Protein AF-A0A951DZV2-F1 (afdb_monomer_lite)

Radius of gyration: 22.65 Å; chains: 1; bounding box: 37×32×67 Å

Structure (mmCIF, N/CA/C/O backbone):
data_AF-A0A951DZV2-F1
#
_entry.id   AF-A0A951DZV2-F1
#
loop_
_atom_site.group_PDB
_atom_site.id
_atom_site.type_symbol
_atom_site.label_atom_id
_atom_site.label_alt_id
_atom_site.label_comp_id
_atom_site.label_asym_id
_atom_site.label_entity_id
_atom_site.label_seq_id
_atom_site.pdbx_PDB_ins_code
_atom_site.Cartn_x
_atom_site.Cartn_y
_atom_site.Cartn_z
_atom_site.occupancy
_atom_site.B_iso_or_equiv
_atom_site.auth_seq_id
_atom_site.auth_comp_id
_atom_site.auth_asym_id
_atom_site.auth_atom_id
_atom_site.pdbx_PDB_model_num
ATOM 1 N N . MET A 1 1 ? 22.681 14.777 -49.575 1.00 65.38 1 MET A N 1
ATOM 2 C CA . MET A 1 1 ? 21.662 13.904 -48.933 1.00 65.38 1 MET A CA 1
ATOM 3 C C . MET A 1 1 ? 22.240 12.850 -47.978 1.00 65.38 1 MET A C 1
ATOM 5 O O . MET A 1 1 ? 21.599 12.579 -46.972 1.00 65.38 1 MET A O 1
ATOM 9 N N . ARG A 1 2 ? 23.420 12.251 -48.235 1.00 76.19 2 ARG A N 1
ATOM 10 C CA . ARG A 1 2 ? 24.050 11.274 -47.311 1.00 76.19 2 ARG A CA 1
ATOM 11 C C . ARG A 1 2 ? 24.469 11.879 -45.963 1.00 76.19 2 ARG A C 1
ATOM 13 O O . ARG A 1 2 ? 24.196 11.279 -44.936 1.00 76.19 2 ARG A O 1
ATOM 20 N N . SER A 1 3 ? 25.053 13.077 -45.966 1.00 76.00 3 SER A N 1
ATOM 21 C CA . SER A 1 3 ? 25.460 13.798 -44.749 1.00 76.00 3 SER A CA 1
ATOM 22 C C . SER A 1 3 ? 24.283 14.121 -43.822 1.00 76.00 3 SER A C 1
ATOM 24 O O . SER A 1 3 ? 24.369 13.890 -42.623 1.00 76.00 3 SER A O 1
ATOM 26 N N . LEU A 1 4 ? 23.151 14.559 -44.383 1.00 84.19 4 LEU A N 1
ATOM 27 C CA . LEU A 1 4 ? 21.938 14.865 -43.618 1.00 84.19 4 LEU A CA 1
ATOM 28 C C . LEU A 1 4 ? 21.363 13.627 -42.904 1.00 84.19 4 LEU A C 1
ATOM 30 O O . LEU A 1 4 ? 20.908 13.728 -41.771 1.00 84.19 4 LEU A O 1
ATOM 34 N N . ARG A 1 5 ? 21.435 12.444 -43.534 1.00 81.12 5 ARG A N 1
ATOM 35 C CA . ARG A 1 5 ? 21.007 11.176 -42.916 1.00 81.12 5 ARG A CA 1
ATOM 36 C C . ARG A 1 5 ? 21.903 10.766 -41.750 1.00 81.12 5 ARG A C 1
ATOM 38 O O . ARG A 1 5 ? 21.392 10.303 -40.741 1.00 81.12 5 ARG A O 1
ATOM 45 N N . ILE A 1 6 ? 23.217 10.954 -41.877 1.00 87.81 6 ILE A N 1
ATOM 46 C CA . ILE A 1 6 ? 24.174 10.622 -40.811 1.00 87.81 6 ILE A CA 1
ATOM 47 C C . ILE A 1 6 ? 23.943 11.521 -39.591 1.00 87.81 6 ILE A C 1
ATOM 49 O O . ILE A 1 6 ? 23.894 11.024 -38.471 1.00 87.81 6 ILE A O 1
ATOM 53 N N . ILE A 1 7 ? 23.721 12.821 -39.812 1.00 88.31 7 ILE A N 1
ATOM 54 C CA . ILE A 1 7 ? 23.414 13.771 -38.733 1.00 88.31 7 ILE A CA 1
ATOM 55 C C . ILE A 1 7 ? 22.097 13.400 -38.039 1.00 88.31 7 ILE A C 1
ATOM 57 O O . ILE A 1 7 ? 22.044 13.364 -36.813 1.00 88.31 7 ILE A O 1
ATOM 61 N N . ALA A 1 8 ? 21.054 13.063 -38.803 1.00 86.12 8 ALA A N 1
ATOM 62 C CA . ALA A 1 8 ? 19.761 12.675 -38.239 1.00 86.12 8 ALA A CA 1
ATOM 63 C C . ALA A 1 8 ? 19.839 11.393 -37.386 1.00 86.12 8 ALA A C 1
ATOM 65 O O . ALA A 1 8 ? 19.242 11.331 -36.315 1.00 86.12 8 ALA A O 1
ATOM 66 N N . ILE A 1 9 ? 20.606 10.389 -37.827 1.00 88.81 9 ILE A N 1
ATOM 67 C CA . ILE A 1 9 ? 20.813 9.144 -37.068 1.00 88.81 9 ILE A CA 1
ATOM 68 C C . ILE A 1 9 ? 21.627 9.413 -35.796 1.00 88.81 9 ILE A C 1
ATOM 70 O O . ILE A 1 9 ? 21.279 8.901 -34.735 1.00 88.81 9 ILE A O 1
ATOM 74 N N . GLY A 1 10 ? 22.671 10.243 -35.886 1.00 89.06 10 GLY A N 1
ATOM 75 C CA . GLY A 1 10 ? 23.469 10.640 -34.724 1.00 89.06 10 GLY A CA 1
ATOM 76 C C . GLY A 1 10 ? 22.641 11.377 -33.669 1.00 89.06 10 GLY A C 1
ATOM 77 O O . GLY A 1 10 ? 22.751 11.074 -32.485 1.00 89.06 10 GLY A O 1
ATOM 78 N N . ALA A 1 11 ? 21.758 12.282 -34.095 1.00 85.69 11 ALA A N 1
ATOM 79 C CA . ALA A 1 11 ? 20.855 12.994 -33.194 1.00 85.69 11 ALA A CA 1
ATOM 80 C C . ALA A 1 11 ? 19.845 12.052 -32.513 1.00 85.69 11 ALA A C 1
ATOM 82 O O . ALA A 1 11 ? 19.632 12.155 -31.307 1.00 85.69 11 ALA A O 1
ATOM 83 N N . LEU A 1 12 ? 19.265 11.101 -33.255 1.00 88.06 12 LEU A N 1
ATOM 84 C CA . LEU A 1 12 ? 18.325 10.122 -32.699 1.00 88.06 12 LEU A CA 1
ATOM 85 C C . LEU A 1 12 ? 19.000 9.180 -31.691 1.00 88.06 12 LEU A C 1
ATOM 87 O O . LEU A 1 12 ? 18.428 8.891 -30.644 1.00 88.06 12 LEU A O 1
ATOM 91 N N . ALA A 1 13 ? 20.229 8.742 -31.972 1.00 85.56 13 ALA A N 1
ATOM 92 C CA . ALA A 1 13 ? 21.005 7.926 -31.041 1.00 85.56 13 ALA A CA 1
ATOM 93 C C . ALA A 1 13 ? 21.315 8.678 -29.735 1.00 85.56 13 ALA A C 1
ATOM 95 O O . ALA A 1 13 ? 21.273 8.080 -28.664 1.00 85.56 13 ALA A O 1
ATOM 96 N N . LEU A 1 14 ? 21.568 9.989 -29.813 1.00 86.31 14 LEU A N 1
ATOM 97 C CA . LEU A 1 14 ? 21.818 10.825 -28.637 1.00 86.31 14 LEU A CA 1
ATOM 98 C C . LEU A 1 14 ? 20.558 11.004 -27.771 1.00 86.31 14 LEU A C 1
ATOM 100 O O . LEU A 1 14 ? 20.649 10.977 -26.549 1.00 86.31 14 LEU A O 1
ATOM 104 N N . LEU A 1 15 ? 19.384 11.128 -28.400 1.00 83.62 15 LEU A N 1
ATOM 105 C CA . LEU A 1 15 ? 18.086 11.181 -27.714 1.00 83.62 15 LEU A CA 1
ATOM 106 C C . LEU A 1 15 ? 17.736 9.860 -27.011 1.00 83.62 15 LEU A C 1
ATOM 108 O O . LEU A 1 15 ? 17.171 9.880 -25.924 1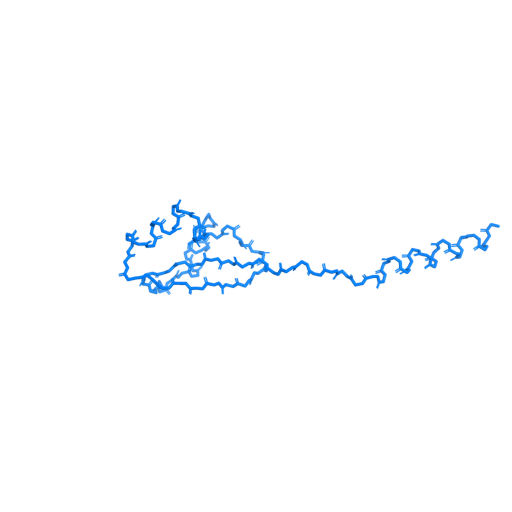.00 83.62 15 LEU A O 1
ATOM 112 N N . LEU A 1 16 ? 18.096 8.719 -27.605 1.00 83.75 16 LEU A N 1
ATOM 113 C CA . LEU A 1 16 ? 17.877 7.390 -27.018 1.00 83.75 16 LEU A CA 1
ATOM 114 C C . LEU A 1 16 ? 18.878 7.040 -25.905 1.00 83.75 16 LEU A C 1
ATOM 116 O O . LEU A 1 16 ? 18.643 6.101 -25.151 1.00 83.75 16 LEU A O 1
ATOM 120 N N . ALA A 1 17 ? 19.990 7.773 -25.810 1.00 81.25 17 ALA A N 1
ATOM 121 C CA . ALA A 1 17 ? 21.016 7.587 -24.785 1.00 81.25 17 ALA A CA 1
ATOM 122 C C . ALA A 1 17 ? 20.757 8.404 -23.507 1.00 81.25 17 ALA A C 1
ATOM 124 O O . ALA A 1 17 ? 21.538 8.313 -22.559 1.00 81.25 17 ALA A O 1
ATOM 125 N N . LEU A 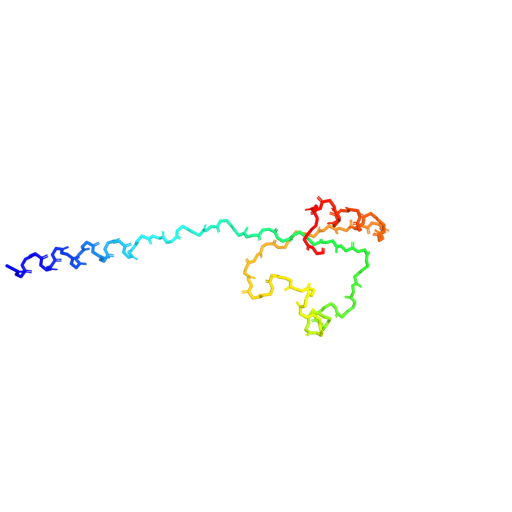1 18 ? 19.689 9.207 -23.470 1.00 81.31 18 LEU A N 1
ATOM 126 C CA . LEU A 1 18 ? 19.286 9.899 -22.252 1.00 81.31 18 LEU A CA 1
ATOM 127 C C . LEU A 1 18 ? 18.871 8.850 -21.206 1.00 81.31 18 LEU A C 1
ATOM 129 O O . LEU A 1 18 ? 18.037 7.995 -21.516 1.00 81.31 18 LEU A O 1
ATOM 133 N N . PRO A 1 19 ? 19.439 8.879 -19.985 1.00 76.75 19 PRO A N 1
ATOM 134 C CA . PRO A 1 19 ? 18.978 8.002 -18.923 1.00 76.75 19 PRO A CA 1
ATOM 135 C C . PRO A 1 19 ? 17.496 8.286 -18.689 1.00 76.75 19 PRO A C 1
ATOM 137 O O . PRO A 1 19 ? 17.098 9.441 -18.534 1.00 76.75 19 PRO A O 1
ATOM 140 N N . ALA A 1 20 ? 16.676 7.237 -18.691 1.00 75.88 20 ALA A N 1
ATOM 141 C CA . ALA A 1 20 ? 15.302 7.370 -18.246 1.00 75.88 20 ALA A CA 1
ATOM 142 C C . ALA A 1 20 ? 15.349 7.801 -16.777 1.00 75.88 20 ALA A C 1
ATOM 144 O O . ALA A 1 20 ? 15.845 7.053 -15.932 1.00 75.88 20 ALA A O 1
ATOM 145 N N . GLU A 1 21 ? 14.892 9.017 -16.485 1.00 73.69 21 GLU A N 1
ATOM 146 C CA . GLU A 1 21 ? 14.667 9.448 -15.112 1.00 73.69 21 GLU A CA 1
ATOM 147 C C . GLU A 1 21 ? 13.606 8.509 -14.532 1.00 73.69 21 GLU A C 1
ATOM 149 O O . GLU A 1 21 ? 12.446 8.514 -14.953 1.00 73.69 21 GLU A O 1
ATOM 154 N N . ALA A 1 22 ? 14.034 7.600 -13.655 1.00 72.62 22 ALA A N 1
ATOM 155 C CA . ALA A 1 22 ? 13.114 6.712 -12.973 1.00 72.62 22 ALA A CA 1
ATOM 156 C C . ALA A 1 22 ? 12.279 7.580 -12.034 1.00 72.62 22 ALA A C 1
ATOM 158 O O . ALA A 1 22 ? 12.830 8.203 -11.128 1.00 72.62 22 ALA A O 1
ATOM 159 N N . ALA A 1 23 ? 10.965 7.631 -12.266 1.00 77.25 23 ALA A N 1
ATOM 160 C CA . ALA A 1 23 ? 10.048 8.223 -11.306 1.00 77.25 23 ALA A CA 1
ATOM 161 C C . ALA A 1 23 ? 10.300 7.599 -9.928 1.00 77.25 23 ALA A C 1
ATOM 163 O O . ALA A 1 23 ? 10.592 6.400 -9.835 1.00 77.25 23 ALA A O 1
ATOM 164 N N . GLU A 1 24 ? 10.200 8.416 -8.881 1.00 81.88 24 GLU A N 1
ATOM 165 C CA . GLU A 1 24 ? 10.316 7.928 -7.512 1.00 81.88 24 GLU A CA 1
ATOM 166 C C . GLU A 1 24 ? 9.363 6.733 -7.321 1.00 81.88 24 GLU A C 1
ATOM 168 O O . GLU A 1 24 ? 8.214 6.794 -7.785 1.00 81.88 24 GLU A O 1
ATOM 173 N N . PRO A 1 25 ? 9.834 5.606 -6.747 1.00 86.62 25 PRO A N 1
ATOM 174 C CA . PRO A 1 25 ? 9.001 4.423 -6.602 1.00 86.62 25 PRO A CA 1
ATOM 175 C C . PRO A 1 25 ? 7.724 4.760 -5.839 1.00 86.62 25 PRO A C 1
ATOM 177 O O . PRO A 1 25 ? 7.748 5.523 -4.881 1.00 86.62 25 PRO A O 1
ATOM 180 N N . TYR A 1 26 ? 6.603 4.158 -6.229 1.00 89.69 26 TYR A N 1
ATOM 181 C CA . TYR A 1 26 ? 5.376 4.311 -5.457 1.00 89.69 26 TYR A CA 1
ATOM 182 C C . TYR A 1 26 ? 5.566 3.736 -4.045 1.00 89.69 26 TYR A C 1
ATOM 184 O O . TYR A 1 26 ? 6.058 2.615 -3.903 1.00 89.69 26 TYR A O 1
ATOM 192 N N . HIS A 1 27 ? 5.157 4.481 -3.019 1.00 93.62 27 HIS A N 1
ATOM 193 C CA . HIS A 1 27 ? 5.158 4.031 -1.628 1.00 93.62 27 HIS A CA 1
ATOM 194 C C . HIS A 1 27 ? 3.792 3.426 -1.293 1.00 93.62 27 HIS A C 1
ATOM 196 O O . HIS A 1 27 ? 2.799 4.147 -1.198 1.00 93.62 27 HIS A O 1
ATOM 202 N N . LEU A 1 28 ? 3.741 2.098 -1.157 1.00 93.00 28 LEU A N 1
ATOM 203 C CA . LEU A 1 28 ? 2.520 1.354 -0.859 1.00 93.00 28 LEU A CA 1
ATOM 204 C C . LEU A 1 28 ? 2.304 1.289 0.653 1.00 93.00 28 LEU A C 1
ATOM 206 O O . LEU A 1 28 ? 3.056 0.599 1.345 1.00 93.00 28 LEU A O 1
ATOM 210 N N . ARG A 1 29 ? 1.268 1.970 1.149 1.00 95.06 29 ARG A N 1
ATOM 211 C CA . ARG A 1 29 ? 0.956 2.070 2.584 1.00 95.06 29 ARG A CA 1
ATOM 212 C C . ARG A 1 29 ? 0.059 0.912 3.017 1.00 95.06 29 ARG A C 1
ATOM 214 O O . ARG A 1 29 ? -1.098 0.839 2.610 1.00 95.06 29 ARG A O 1
ATOM 221 N N . ILE A 1 30 ? 0.597 0.011 3.835 1.00 92.50 30 ILE A N 1
ATOM 222 C CA . ILE A 1 30 ? -0.031 -1.259 4.222 1.00 92.50 30 ILE A CA 1
ATOM 223 C C . ILE A 1 30 ? -0.274 -1.277 5.731 1.00 92.50 30 ILE A C 1
ATOM 225 O O . ILE A 1 30 ? 0.670 -1.161 6.524 1.00 92.50 30 ILE A O 1
ATOM 229 N N . GLY A 1 31 ? -1.527 -1.475 6.136 1.00 93.38 31 GLY A N 1
ATOM 230 C CA . GLY A 1 31 ? -1.890 -1.655 7.540 1.00 93.38 31 GLY A CA 1
ATOM 231 C C . GLY A 1 31 ? -2.012 -3.122 7.936 1.00 93.38 31 GLY A C 1
ATOM 232 O O . GLY A 1 31 ? -2.490 -3.951 7.166 1.00 93.38 31 GLY A O 1
ATOM 233 N N . TRP A 1 32 ? -1.627 -3.464 9.166 1.00 93.94 32 TRP A N 1
ATOM 234 C CA . TRP A 1 32 ? -1.910 -4.788 9.726 1.00 93.94 32 TRP A CA 1
ATOM 235 C C . TRP A 1 32 ? -2.207 -4.734 11.225 1.00 93.94 32 TRP A C 1
ATOM 237 O O . TRP A 1 32 ? -1.712 -3.867 11.936 1.00 93.94 32 TRP A O 1
ATOM 247 N N . VAL A 1 33 ? -3.027 -5.677 11.695 1.00 94.56 33 VAL A N 1
ATOM 248 C CA . VAL A 1 33 ? -3.381 -5.840 13.120 1.00 94.56 33 VAL A CA 1
ATOM 249 C C . VAL A 1 33 ? -2.830 -7.158 13.655 1.00 94.56 33 VAL A C 1
ATOM 251 O O . VAL A 1 33 ? -2.184 -7.216 14.689 1.00 94.56 33 VAL A O 1
ATOM 254 N N . VAL A 1 34 ? -3.060 -8.248 12.922 1.00 91.62 34 VAL A N 1
ATOM 255 C CA . VAL A 1 34 ? -2.520 -9.572 13.235 1.00 91.62 34 VAL A CA 1
ATOM 256 C C . VAL A 1 34 ? -1.833 -10.097 11.988 1.00 91.62 34 VAL A C 1
ATOM 258 O O . VAL A 1 34 ? -2.375 -9.984 10.889 1.00 91.62 34 VAL A O 1
ATOM 261 N N . ALA A 1 35 ? -0.642 -10.671 12.151 1.00 85.88 35 ALA A N 1
ATOM 262 C CA . ALA A 1 35 ? 0.064 -11.308 11.051 1.00 85.88 35 ALA A CA 1
ATOM 263 C C . ALA A 1 35 ? -0.773 -12.478 10.504 1.00 85.88 35 ALA A C 1
ATOM 265 O O . ALA A 1 35 ? -1.000 -13.474 11.193 1.00 85.88 35 ALA A O 1
ATOM 266 N N . GLY A 1 36 ? -1.251 -12.347 9.266 1.00 82.69 36 GLY A N 1
ATOM 267 C CA . GLY A 1 36 ? -1.962 -13.419 8.579 1.00 82.69 36 GLY A CA 1
ATOM 268 C C . GLY A 1 36 ? -0.994 -14.537 8.200 1.00 82.69 36 GLY A C 1
ATOM 269 O O . GLY A 1 36 ? -0.024 -14.288 7.490 1.00 82.69 36 GLY A O 1
ATOM 270 N N . ALA A 1 37 ? -1.269 -15.767 8.640 1.00 85.62 37 ALA A N 1
ATOM 271 C CA . ALA A 1 37 ? -0.417 -16.925 8.351 1.00 85.62 37 ALA A CA 1
ATOM 272 C C . ALA A 1 37 ? -0.276 -17.211 6.842 1.00 85.62 37 ALA A C 1
ATOM 274 O O . ALA A 1 37 ? 0.769 -17.670 6.394 1.00 85.62 37 ALA A O 1
ATOM 275 N N . ASP A 1 38 ? -1.310 -16.880 6.066 1.00 87.62 38 ASP A N 1
ATOM 276 C CA . ASP A 1 38 ? -1.474 -17.265 4.662 1.00 87.62 38 ASP A CA 1
ATOM 277 C C . ASP A 1 38 ? -1.738 -16.052 3.748 1.00 87.62 38 ASP A C 1
ATOM 279 O O . ASP A 1 38 ? -2.490 -16.119 2.776 1.00 87.62 38 ASP A O 1
ATOM 283 N N . LEU A 1 39 ? -1.123 -14.901 4.049 1.00 84.06 39 LEU A N 1
ATOM 284 C CA . LEU A 1 39 ? -1.369 -13.662 3.296 1.00 84.06 39 LEU A CA 1
ATOM 285 C C . LEU A 1 39 ? -1.067 -13.818 1.792 1.00 84.06 39 LEU A C 1
ATOM 287 O O . LEU A 1 39 ? -1.813 -13.332 0.945 1.00 84.06 39 LEU A O 1
ATOM 291 N N . ALA A 1 40 ? 0.001 -14.551 1.456 1.00 83.69 40 ALA A N 1
ATOM 292 C CA . ALA A 1 40 ? 0.407 -14.773 0.072 1.00 83.69 40 ALA A CA 1
ATOM 293 C C . ALA A 1 40 ? -0.637 -15.575 -0.720 1.00 83.69 40 ALA A C 1
ATOM 295 O O . ALA A 1 40 ? -0.970 -15.205 -1.844 1.00 83.69 40 ALA A O 1
ATOM 296 N N . THR A 1 41 ? -1.187 -16.650 -0.147 1.00 87.88 41 THR A N 1
ATOM 297 C CA . THR A 1 41 ? -2.218 -17.452 -0.827 1.00 87.88 41 THR A CA 1
ATOM 298 C C . THR A 1 41 ? -3.534 -16.685 -0.929 1.00 87.88 41 THR A C 1
ATOM 300 O O . THR A 1 41 ? -4.211 -16.786 -1.954 1.00 87.88 41 THR A O 1
ATOM 303 N N . LEU A 1 42 ? -3.858 -15.850 0.066 1.00 87.44 42 LEU A N 1
ATOM 304 C CA . LEU A 1 42 ? -5.025 -14.973 0.025 1.00 87.44 42 LEU A CA 1
ATOM 305 C C . LEU A 1 42 ? -4.952 -13.973 -1.139 1.00 87.44 42 LEU A C 1
ATOM 307 O O . LEU A 1 42 ? -5.942 -13.817 -1.847 1.00 87.44 42 LEU A O 1
ATOM 311 N N . MET A 1 43 ? -3.790 -13.363 -1.395 1.00 84.06 43 MET A N 1
ATOM 312 C CA . MET A 1 43 ? -3.605 -12.443 -2.530 1.00 84.06 43 MET A CA 1
ATOM 313 C C . MET A 1 43 ? -3.829 -13.117 -3.893 1.00 84.06 43 MET A C 1
ATOM 315 O O . MET A 1 43 ? -4.356 -12.491 -4.808 1.00 84.06 43 MET A O 1
ATOM 319 N N . PHE A 1 44 ? -3.482 -14.402 -4.036 1.00 85.00 44 PHE A N 1
ATOM 320 C CA . PHE A 1 44 ? -3.788 -15.164 -5.254 1.00 85.00 44 PHE A CA 1
ATOM 321 C C . PHE A 1 44 ? -5.268 -15.539 -5.358 1.00 85.00 44 PHE A C 1
ATOM 323 O O . PHE A 1 44 ? -5.842 -15.494 -6.445 1.00 85.00 44 PHE A O 1
ATOM 330 N N . ALA A 1 45 ? -5.887 -15.924 -4.240 1.00 90.25 45 ALA A N 1
ATOM 331 C CA . ALA A 1 45 ? -7.298 -16.301 -4.198 1.00 90.25 45 ALA A CA 1
ATOM 332 C C . ALA A 1 45 ? -8.240 -15.097 -4.370 1.00 90.25 45 ALA A C 1
ATOM 334 O O . ALA A 1 45 ? -9.390 -15.266 -4.784 1.00 90.25 45 ALA A O 1
ATOM 335 N N . LYS A 1 46 ? -7.757 -13.899 -4.030 1.00 88.19 46 LYS A N 1
ATOM 336 C CA . LYS A 1 46 ? -8.484 -12.629 -4.053 1.00 88.19 46 LYS A CA 1
ATOM 337 C C . LYS A 1 46 ? -7.625 -11.538 -4.705 1.00 88.19 46 LYS A C 1
ATOM 339 O O . LYS A 1 46 ? -7.115 -10.668 -3.996 1.00 88.19 46 LYS A O 1
ATOM 344 N N . PRO A 1 47 ? -7.444 -11.564 -6.039 1.00 84.62 47 PRO A N 1
ATOM 345 C CA . PRO A 1 47 ? -6.619 -10.583 -6.748 1.00 84.62 47 PRO A CA 1
ATOM 346 C C . PRO A 1 47 ? -7.061 -9.135 -6.508 1.00 84.62 47 PRO A C 1
ATOM 348 O O . PRO A 1 47 ? -6.241 -8.221 -6.561 1.00 84.62 47 PRO A O 1
ATOM 351 N N . GLU A 1 48 ? -8.344 -8.924 -6.204 1.00 84.81 48 GLU A N 1
ATOM 352 C CA . GLU A 1 48 ? -8.904 -7.626 -5.830 1.00 84.81 48 GLU A CA 1
ATOM 353 C C . GLU A 1 48 ? -8.270 -7.011 -4.568 1.00 84.81 48 GLU A C 1
ATOM 355 O O . GLU A 1 48 ? -8.319 -5.796 -4.406 1.00 84.81 48 GLU A O 1
ATOM 360 N N . LEU A 1 49 ? -7.638 -7.819 -3.706 1.00 80.31 49 LEU A N 1
ATOM 361 C CA . LEU A 1 49 ? -6.915 -7.3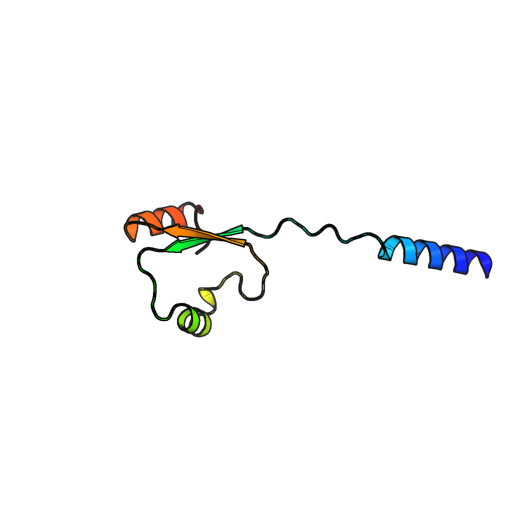67 -2.507 1.00 80.31 49 LEU A CA 1
ATOM 362 C C . LEU A 1 49 ? -5.462 -6.962 -2.795 1.00 80.31 49 LEU A C 1
ATOM 364 O O . LEU A 1 49 ? -4.752 -6.531 -1.893 1.00 80.31 49 LEU A O 1
ATOM 368 N N . ALA A 1 50 ? -4.997 -7.110 -4.036 1.00 82.31 50 ALA A N 1
ATOM 369 C CA . ALA A 1 50 ? -3.652 -6.736 -4.455 1.00 82.31 50 ALA A CA 1
ATOM 370 C C . ALA A 1 50 ? -3.709 -5.674 -5.573 1.00 82.31 50 ALA A C 1
ATOM 372 O O . ALA A 1 50 ? -3.273 -5.941 -6.696 1.00 82.31 50 ALA A O 1
ATOM 373 N N . PRO A 1 51 ? -4.213 -4.451 -5.298 1.00 78.94 51 PRO A N 1
ATOM 374 C CA . PRO A 1 51 ? -4.435 -3.416 -6.319 1.00 78.94 51 PRO A CA 1
ATOM 375 C C . PRO A 1 51 ? -3.163 -2.999 -7.080 1.00 78.94 51 PRO A C 1
ATOM 377 O O . PRO A 1 51 ? -3.244 -2.493 -8.198 1.00 78.94 51 PRO A O 1
ATOM 380 N N . HIS A 1 52 ? -1.983 -3.263 -6.513 1.00 85.31 52 HIS A N 1
ATOM 381 C CA . HIS A 1 52 ? -0.678 -2.968 -7.113 1.00 85.31 52 HIS A CA 1
ATOM 382 C C . HIS A 1 52 ? 0.083 -4.221 -7.586 1.00 85.31 52 HIS A C 1
ATOM 384 O O . HIS A 1 52 ? 1.298 -4.169 -7.791 1.00 85.31 52 HIS A O 1
ATOM 390 N N . ALA A 1 53 ? -0.604 -5.352 -7.784 1.00 86.12 53 ALA A N 1
ATOM 391 C CA . ALA A 1 53 ? 0.015 -6.573 -8.294 1.00 86.12 53 ALA A CA 1
ATOM 392 C C . ALA A 1 53 ? 0.757 -6.328 -9.624 1.00 86.12 53 ALA A C 1
ATOM 394 O O . ALA A 1 53 ? 0.238 -5.713 -10.557 1.00 86.12 53 ALA A O 1
ATOM 395 N N . GLY A 1 54 ? 2.000 -6.814 -9.712 1.00 85.94 54 GLY A N 1
ATOM 396 C CA . GLY A 1 54 ? 2.851 -6.652 -10.897 1.00 85.94 54 GLY A CA 1
ATOM 397 C C . GLY A 1 54 ? 3.490 -5.266 -11.056 1.00 85.94 54 GLY A C 1
ATOM 398 O O . GLY A 1 54 ? 4.081 -4.993 -12.103 1.00 85.94 54 GLY A O 1
ATOM 399 N N . LYS A 1 55 ? 3.388 -4.387 -10.052 1.00 86.81 55 LYS A N 1
ATOM 400 C CA . LYS A 1 55 ? 4.099 -3.102 -10.000 1.00 86.81 55 LYS A CA 1
ATOM 401 C C . LYS A 1 55 ? 5.263 -3.168 -9.013 1.00 86.81 55 LYS A C 1
ATOM 403 O O . LYS A 1 55 ? 5.191 -3.876 -8.015 1.00 86.81 55 LYS A O 1
ATOM 408 N N . SER A 1 56 ? 6.317 -2.402 -9.285 1.00 88.94 56 SER A N 1
ATOM 409 C CA . SER A 1 56 ? 7.393 -2.159 -8.320 1.00 88.94 56 SER A CA 1
ATOM 410 C C . SER A 1 56 ? 6.984 -1.029 -7.378 1.00 88.94 56 SER A C 1
ATOM 412 O O . SER A 1 56 ? 6.541 0.020 -7.844 1.00 88.94 56 SER A O 1
ATOM 414 N N . TYR A 1 57 ? 7.142 -1.239 -6.076 1.00 90.81 57 TYR A N 1
ATOM 415 C CA . TYR A 1 57 ? 6.814 -0.266 -5.035 1.00 90.81 57 TYR A CA 1
ATOM 416 C C . TYR A 1 57 ? 7.698 -0.471 -3.801 1.00 90.81 57 TYR A C 1
ATOM 418 O O . TYR A 1 57 ? 8.291 -1.540 -3.621 1.00 90.81 57 TYR A O 1
ATOM 426 N N . ILE A 1 58 ? 7.768 0.550 -2.950 1.00 93.69 58 ILE A N 1
ATOM 427 C CA . ILE A 1 58 ? 8.364 0.478 -1.615 1.00 93.69 58 ILE A CA 1
ATOM 428 C C . ILE A 1 58 ? 7.224 0.221 -0.620 1.00 93.69 58 ILE A C 1
ATOM 430 O O . ILE A 1 58 ? 6.320 1.049 -0.527 1.00 93.69 58 ILE A O 1
ATOM 434 N N . PRO A 1 59 ? 7.204 -0.919 0.091 1.00 91.94 59 PRO A N 1
ATOM 435 C CA . PRO A 1 59 ? 6.183 -1.171 1.099 1.00 91.94 59 PRO A CA 1
ATOM 436 C C . PRO A 1 59 ? 6.454 -0.355 2.368 1.00 91.94 59 PRO A C 1
ATOM 438 O O . PRO A 1 59 ? 7.551 -0.406 2.927 1.00 91.94 59 PRO A O 1
ATOM 441 N N . GLU A 1 60 ? 5.428 0.328 2.860 1.00 95.19 60 GLU A N 1
ATOM 442 C CA . GLU A 1 60 ? 5.418 1.031 4.142 1.00 95.19 60 GLU A CA 1
ATOM 443 C C . GLU A 1 60 ? 4.405 0.362 5.066 1.00 95.19 60 GLU A C 1
ATOM 445 O O . GLU A 1 60 ? 3.202 0.385 4.819 1.00 95.19 60 GLU A O 1
ATOM 450 N N . LEU A 1 61 ? 4.897 -0.283 6.120 1.00 93.94 61 LEU A N 1
ATOM 451 C CA . LEU A 1 61 ? 4.086 -1.126 6.994 1.00 93.94 61 LEU A CA 1
ATOM 452 C C . LEU A 1 61 ? 3.750 -0.386 8.289 1.00 93.94 61 LEU A C 1
ATOM 454 O O . LEU A 1 61 ? 4.655 0.025 9.016 1.00 93.94 61 LEU A O 1
ATOM 458 N N . THR A 1 62 ? 2.461 -0.299 8.616 1.00 96.50 62 THR A N 1
ATOM 459 C CA . THR A 1 62 ? 1.978 0.248 9.892 1.00 96.50 62 THR A CA 1
ATOM 460 C C . THR A 1 62 ? 1.227 -0.824 10.677 1.00 96.50 62 THR A C 1
ATOM 462 O O . THR A 1 62 ? 0.266 -1.410 10.180 1.00 96.50 62 THR A O 1
ATOM 465 N N . HIS A 1 63 ? 1.668 -1.089 11.909 1.00 96.12 63 HIS A N 1
ATOM 466 C CA . HIS A 1 63 ? 0.941 -1.951 12.842 1.00 96.12 63 HIS A CA 1
ATOM 467 C C . HIS A 1 63 ? -0.130 -1.147 13.580 1.00 96.12 63 HIS A C 1
ATOM 469 O O . HIS A 1 63 ? 0.142 -0.057 14.085 1.00 96.12 63 HIS A O 1
ATOM 475 N N . PHE A 1 64 ? -1.325 -1.712 13.686 1.00 96.88 64 PHE A N 1
ATOM 476 C CA . PHE A 1 64 ? -2.452 -1.143 14.407 1.00 96.88 64 PHE A CA 1
ATOM 477 C C . PHE A 1 64 ? -2.855 -2.068 15.550 1.00 96.88 64 PHE A C 1
ATOM 479 O O . PHE A 1 64 ? -3.026 -3.265 15.361 1.00 96.88 64 PHE A O 1
ATOM 486 N N . GLU A 1 65 ? -3.124 -1.494 16.719 1.00 95.69 65 GLU A N 1
ATOM 487 C CA . GLU A 1 65 ? -3.579 -2.247 17.900 1.00 95.69 65 GLU A CA 1
ATOM 488 C C . GLU A 1 65 ? -4.975 -2.878 17.731 1.00 95.69 65 GLU A C 1
ATOM 490 O O . GLU A 1 65 ? -5.386 -3.730 18.517 1.00 95.69 65 GLU A O 1
ATOM 495 N N . GLY A 1 66 ? -5.747 -2.465 16.720 1.00 96.00 66 GLY A N 1
ATOM 496 C CA . GLY A 1 66 ? -7.088 -2.986 16.502 1.00 96.00 66 GLY A CA 1
ATOM 497 C C . GLY A 1 66 ? -7.656 -2.680 15.123 1.00 96.00 66 GLY A C 1
ATOM 498 O O . GLY A 1 66 ? -7.243 -1.758 14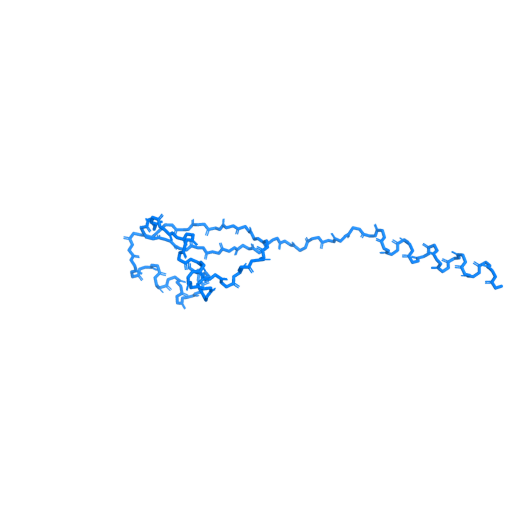.426 1.00 96.00 66 GLY A O 1
ATOM 499 N N . THR A 1 67 ? -8.673 -3.454 14.743 1.00 95.56 67 THR A N 1
ATOM 500 C CA . THR A 1 67 ? -9.321 -3.326 13.426 1.00 95.56 67 THR A CA 1
ATOM 501 C C . THR A 1 67 ? -9.994 -1.966 13.253 1.00 95.56 67 THR A C 1
ATOM 503 O O . THR A 1 67 ? -9.937 -1.385 12.176 1.00 95.56 67 THR A O 1
ATOM 506 N N . SER A 1 68 ? -10.600 -1.418 14.311 1.00 96.81 68 SER A N 1
ATOM 507 C CA . SER A 1 68 ? -11.313 -0.139 14.228 1.00 96.81 68 SER A CA 1
ATOM 508 C C . SER A 1 68 ? -10.405 1.024 13.827 1.00 96.81 68 SER A C 1
ATOM 510 O O . SER A 1 68 ? -10.824 1.864 13.037 1.00 96.81 68 SER A O 1
ATOM 512 N N . THR A 1 69 ? -9.171 1.077 14.339 1.00 96.62 69 THR A N 1
ATOM 513 C CA . T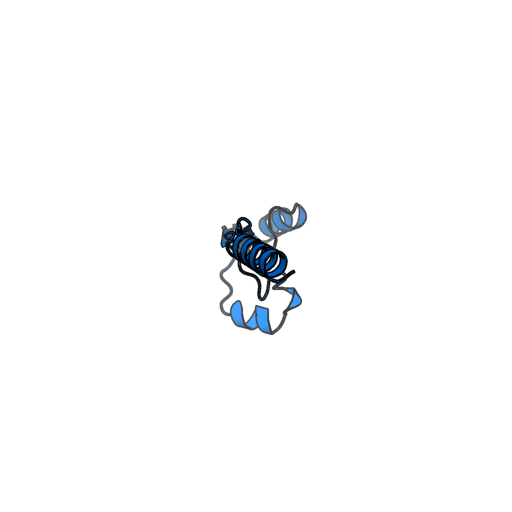HR A 1 69 ? -8.210 2.134 13.988 1.00 96.62 69 THR A CA 1
ATOM 514 C C . THR A 1 69 ? -7.638 1.925 12.588 1.00 96.62 69 THR A C 1
ATOM 516 O O . THR A 1 69 ? -7.569 2.883 11.824 1.00 96.62 69 THR A O 1
ATOM 519 N N . ALA A 1 70 ? -7.339 0.680 12.201 1.00 96.31 70 ALA A N 1
ATOM 520 C CA . ALA A 1 70 ? -6.912 0.354 10.838 1.00 96.31 70 ALA A CA 1
ATOM 521 C C . ALA A 1 70 ? -7.973 0.733 9.783 1.00 96.31 70 ALA A C 1
ATOM 523 O O . ALA A 1 70 ? -7.655 1.328 8.758 1.00 96.31 70 ALA A O 1
ATOM 524 N N . MET A 1 71 ? -9.253 0.450 10.047 1.00 96.06 71 MET A N 1
ATOM 525 C CA . MET A 1 71 ? -10.353 0.795 9.135 1.00 96.06 71 MET A CA 1
ATOM 526 C C . MET A 1 71 ? -10.597 2.300 9.027 1.00 96.06 71 MET A C 1
ATOM 528 O O . MET A 1 71 ? -10.978 2.773 7.960 1.00 96.06 71 MET A O 1
ATOM 532 N N . GLN A 1 72 ? -10.360 3.061 10.099 1.00 97.31 72 GLN A N 1
ATOM 533 C CA . GLN A 1 72 ? -10.402 4.523 10.030 1.00 97.31 72 GLN A CA 1
ATOM 534 C C . GLN A 1 72 ? -9.292 5.060 9.122 1.00 97.31 72 GLN A C 1
ATOM 536 O O . GLN A 1 72 ? -9.601 5.843 8.231 1.00 97.31 72 GLN A O 1
ATOM 541 N N . ALA A 1 73 ? -8.054 4.579 9.282 1.00 96.81 73 ALA A N 1
ATOM 542 C CA . ALA A 1 73 ? -6.924 4.969 8.435 1.00 96.81 73 ALA A CA 1
ATOM 543 C C . ALA A 1 73 ? -7.142 4.602 6.953 1.00 96.81 73 ALA A C 1
ATOM 545 O O . ALA A 1 73 ? -6.814 5.370 6.050 1.00 96.81 73 ALA A O 1
ATOM 546 N N . LEU A 1 74 ? -7.760 3.449 6.683 1.00 94.31 74 LEU A N 1
ATOM 547 C CA . LEU A 1 74 ? -8.142 3.072 5.322 1.00 94.31 74 LEU A CA 1
ATOM 548 C C . LEU A 1 74 ? -9.223 4.005 4.753 1.00 94.31 74 LEU A C 1
ATOM 550 O O . LEU A 1 74 ? -9.118 4.463 3.619 1.00 94.31 74 LEU A O 1
ATOM 554 N N . ALA A 1 75 ? -10.246 4.336 5.545 1.00 95.69 75 ALA A N 1
ATOM 555 C CA . ALA A 1 75 ? -11.323 5.231 5.124 1.00 95.69 75 ALA A CA 1
ATOM 556 C C . ALA A 1 75 ? -10.861 6.682 4.889 1.00 95.69 75 ALA A C 1
ATOM 558 O O . ALA A 1 75 ? -11.456 7.378 4.065 1.00 95.69 75 ALA A O 1
ATOM 559 N N . THR A 1 76 ? -9.822 7.145 5.592 1.00 96.88 76 THR A N 1
ATOM 560 C CA . THR A 1 76 ? -9.230 8.482 5.410 1.00 96.88 76 THR A CA 1
ATOM 561 C C . THR A 1 76 ? -8.186 8.539 4.290 1.00 96.88 76 THR A C 1
ATOM 563 O O . THR A 1 76 ? -7.753 9.633 3.930 1.00 96.88 76 THR A O 1
ATOM 566 N N . GLY A 1 77 ? -7.810 7.395 3.704 1.00 93.94 77 GLY A N 1
ATOM 567 C CA . GLY A 1 77 ? -6.785 7.297 2.656 1.00 93.94 77 GLY A CA 1
ATOM 568 C C . GLY A 1 77 ? -5.343 7.299 3.178 1.00 93.94 77 GLY A C 1
ATOM 569 O O . GLY A 1 77 ? -4.395 7.388 2.391 1.00 93.94 77 GLY A O 1
ATOM 570 N N . GLU A 1 78 ? -5.156 7.186 4.495 1.00 95.31 78 GLU A N 1
ATOM 571 C CA . GLU A 1 78 ? -3.839 7.005 5.114 1.00 95.31 78 GLU A CA 1
ATOM 572 C C . GLU A 1 78 ? -3.225 5.648 4.742 1.00 95.31 78 GLU A C 1
ATOM 574 O O . GLU A 1 78 ? -2.006 5.544 4.618 1.00 95.31 78 GLU A O 1
ATOM 579 N N . LEU A 1 79 ? -4.054 4.632 4.485 1.00 94.19 79 LEU A N 1
ATOM 580 C CA 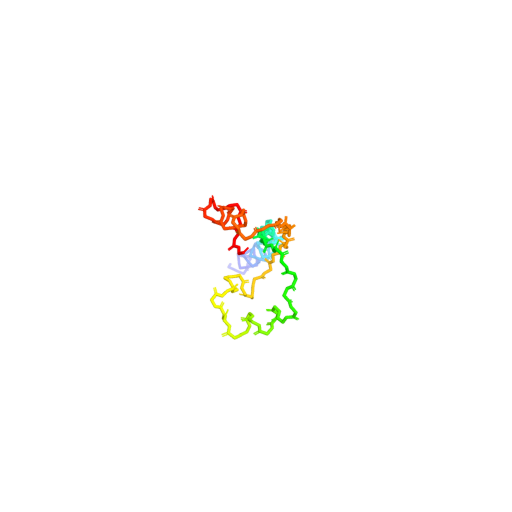. LEU A 1 79 ? -3.642 3.333 3.946 1.00 94.19 79 LEU A CA 1
ATOM 581 C C . LEU A 1 79 ? -4.131 3.141 2.512 1.00 94.19 79 LEU A C 1
ATOM 583 O O . LEU A 1 79 ? -5.185 3.649 2.133 1.00 94.19 79 LEU A O 1
ATOM 587 N N . ASP A 1 80 ? -3.381 2.352 1.748 1.00 90.31 80 ASP A N 1
ATOM 588 C CA . ASP A 1 80 ? -3.796 1.864 0.432 1.00 90.31 80 ASP A CA 1
ATOM 589 C C . ASP A 1 80 ? -4.452 0.475 0.525 1.00 90.31 80 ASP A C 1
ATOM 591 O O . ASP A 1 80 ? -5.279 0.127 -0.321 1.00 90.31 80 ASP A O 1
ATOM 595 N N . THR A 1 81 ? -4.074 -0.323 1.536 1.00 85.75 81 THR A N 1
ATOM 596 C CA . THR A 1 81 ? -4.592 -1.677 1.778 1.00 85.75 81 THR A CA 1
ATOM 597 C C . THR A 1 81 ? -4.468 -2.128 3.230 1.00 85.75 81 THR A C 1
ATOM 599 O O . THR A 1 81 ? -3.630 -1.577 3.986 1.00 85.75 81 THR A O 1
#

Sequence (81 aa):
MRSLRIIAIGALALLLALPAEAAEPYHLRIGWVVAGADLATLMFAKPELAPHAGKSYIPELTHFEGTSTAMQALATGELDT

pLDDT: mean 87.97, std 6.8, range [65.38, 97.31]

Secondary structure (DSSP, 8-state):
-HHHHHHHHHHHHHHHTS---PPPPEEEEEEESS--TTHHHHHHH-GGG-TTTT--EEEEEEE-SSHHHHHHHHHHTS---

Foldseek 3Di:
DVVVVVVVVVVVVVVVPPPDPDDDFAEAEDEDADDDPPVVVVCVVCVVVVPQPPGDHHYDYDYDPDPVVVVVCVVVVVHPD